Protein AF-A0ABD4UQL3-F1 (afdb_monomer)

Organism: NCBI:txid95486

Secondary structure (DSSP, 8-state):
--TTTS--TT--HHHHHHHHTTSPBGGGTSB-GGGGTTSHHHHHHHHHHHHHHHHT---

Sequence (59 aa):
MVNDSGEPEGFDAKRWLCTWLQEEVPSLGWRKPVIYLDSTDGEELVITTLMSMQSGAYR

InterPro domains:
  IPR024467 Antitoxin Xre/MbcA/ParS-like, toxin-binding domain [PF09722] (12-56)

Mean predicted aligned error: 7.48 Å

pLDDT: mean 78.38, std 14.95, range [49.25, 92.25]

Radius of gyration: 12.09 Å; Cα contacts (8 Å, |Δi|>4): 40; chains: 1; bounding box: 28×19×31 Å

Structure (mmCIF, N/CA/C/O backbone):
data_AF-A0ABD4UQL3-F1
#
_entry.id   AF-A0ABD4UQL3-F1
#
loop_
_atom_site.group_PDB
_atom_site.id
_atom_site.type_symbol
_atom_site.label_atom_id
_atom_site.label_alt_id
_atom_site.label_comp_id
_atom_site.label_asym_id
_atom_site.label_entity_id
_atom_site.label_seq_id
_atom_site.pdbx_PDB_ins_code
_atom_site.Cartn_x
_atom_site.Cartn_y
_atom_site.Cartn_z
_atom_site.occupancy
_atom_site.B_iso_or_equiv
_atom_site.auth_seq_id
_atom_site.auth_comp_id
_atom_site.auth_asym_id
_atom_site.auth_atom_id
_atom_site.pdbx_PDB_model_num
ATOM 1 N N . MET A 1 1 ? 0.464 -4.769 12.533 1.00 55.91 1 MET A N 1
ATOM 2 C CA . MET A 1 1 ? 0.641 -3.333 12.215 1.00 55.91 1 MET A CA 1
ATOM 3 C C . MET A 1 1 ? -0.226 -2.424 13.090 1.00 55.91 1 MET A C 1
ATOM 5 O O . MET A 1 1 ? 0.345 -1.5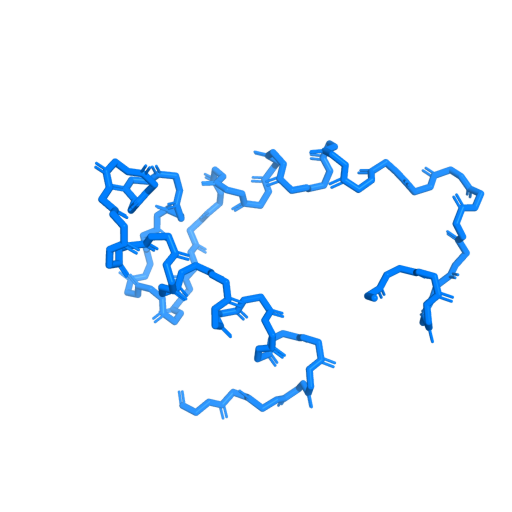77 13.746 1.00 55.91 1 MET A O 1
ATOM 9 N N . VAL A 1 2 ? -1.550 -2.616 13.193 1.00 53.91 2 VAL A N 1
ATOM 10 C CA . VAL A 1 2 ? -2.401 -1.864 14.160 1.00 53.91 2 VAL A CA 1
ATOM 11 C C . VAL A 1 2 ? -2.641 -2.633 15.456 1.00 53.91 2 VAL A C 1
ATOM 13 O O . VAL A 1 2 ? -2.531 -2.067 16.531 1.00 53.91 2 VAL A O 1
ATOM 16 N N . ASN A 1 3 ? -2.845 -3.949 15.364 1.00 49.72 3 ASN A N 1
ATOM 17 C CA . ASN A 1 3 ? -3.035 -4.822 16.529 1.00 49.72 3 ASN A CA 1
ATOM 18 C C . ASN A 1 3 ? -1.771 -5.001 17.403 1.00 49.72 3 ASN A C 1
ATOM 20 O O . ASN A 1 3 ? -1.861 -5.529 18.502 1.00 49.72 3 ASN A O 1
ATOM 24 N N . ASP A 1 4 ? -0.604 -4.580 16.901 1.00 52.31 4 ASP A N 1
ATOM 25 C CA . ASP A 1 4 ? 0.702 -4.727 17.567 1.00 52.31 4 ASP A CA 1
ATOM 26 C C . ASP A 1 4 ? 1.256 -3.396 18.109 1.00 52.31 4 ASP A C 1
ATOM 28 O O . ASP A 1 4 ? 2.252 -3.392 18.827 1.00 52.31 4 ASP A O 1
ATOM 32 N N . SER A 1 5 ? 0.689 -2.240 17.729 1.00 50.31 5 SER A N 1
ATOM 33 C CA . SER A 1 5 ? 1.306 -0.929 18.026 1.00 50.31 5 SER A CA 1
ATOM 34 C C . SER A 1 5 ? 0.331 0.259 18.127 1.00 50.31 5 SER A C 1
ATOM 36 O O . SER A 1 5 ? 0.784 1.400 18.137 1.00 50.31 5 SER A O 1
ATOM 38 N N . GLY A 1 6 ? -0.988 0.041 18.213 1.00 55.41 6 GLY A N 1
ATOM 39 C CA . GLY A 1 6 ? -1.976 1.119 18.377 1.00 55.41 6 GLY A CA 1
ATOM 40 C C . GLY A 1 6 ? -3.277 0.666 19.047 1.00 55.41 6 GLY A C 1
ATOM 41 O O . GLY A 1 6 ? -3.457 -0.522 19.301 1.00 55.41 6 GLY A O 1
ATOM 42 N N . GLU A 1 7 ? -4.182 1.609 19.331 1.00 49.25 7 GLU A N 1
ATOM 43 C CA . GLU A 1 7 ? -5.559 1.315 19.757 1.00 49.25 7 GLU A CA 1
ATOM 44 C C . GLU A 1 7 ? -6.379 0.842 18.541 1.00 49.25 7 GLU A C 1
ATOM 46 O O . GLU A 1 7 ? -6.600 1.617 17.607 1.00 49.25 7 GLU A O 1
ATOM 51 N N . PRO A 1 8 ? -6.829 -0.426 18.501 1.00 56.38 8 PRO A N 1
ATOM 52 C CA . PRO A 1 8 ? -7.672 -0.923 17.416 1.00 56.38 8 PRO A CA 1
ATOM 53 C C . PRO A 1 8 ? -9.110 -0.386 17.504 1.00 56.38 8 PRO A C 1
ATOM 55 O O . PRO A 1 8 ? -9.855 -0.463 16.525 1.00 56.38 8 PRO A O 1
ATOM 58 N N . GLU A 1 9 ? -9.514 0.170 18.651 1.00 53.47 9 GLU A N 1
ATOM 59 C CA . GLU A 1 9 ? -10.818 0.806 18.815 1.00 53.47 9 GLU A CA 1
ATOM 60 C C . GLU A 1 9 ? -10.866 2.127 18.036 1.00 53.47 9 GLU A C 1
ATOM 62 O O . GLU A 1 9 ? -10.270 3.131 18.407 1.00 53.47 9 GLU A O 1
ATOM 67 N N . GLY A 1 10 ? -11.580 2.111 16.908 1.00 63.06 10 GLY A N 1
ATOM 68 C CA . GLY A 1 10 ? -11.788 3.287 16.059 1.00 63.06 10 GLY A CA 1
ATOM 69 C C . GLY A 1 10 ? -10.780 3.458 14.919 1.00 63.06 10 GLY A C 1
ATOM 70 O O . GLY A 1 10 ? -10.980 4.336 14.077 1.00 63.06 10 GLY A O 1
ATOM 71 N N . PHE A 1 11 ? -9.747 2.612 14.820 1.00 67.81 11 PHE A N 1
ATOM 72 C CA . PHE A 1 11 ? -8.828 2.644 13.682 1.00 67.81 11 PHE A CA 1
ATOM 73 C C . PHE A 1 11 ? -9.370 1.840 12.494 1.00 67.81 11 PHE A C 1
ATOM 75 O O . PHE A 1 11 ? -9.297 0.611 12.441 1.00 67.81 11 PHE A O 1
ATOM 82 N N . ASP A 1 12 ? -9.882 2.549 11.491 1.00 78.50 12 ASP A N 1
ATOM 83 C CA . ASP A 1 12 ? -10.305 1.944 10.232 1.00 78.50 12 ASP A CA 1
ATOM 84 C C . A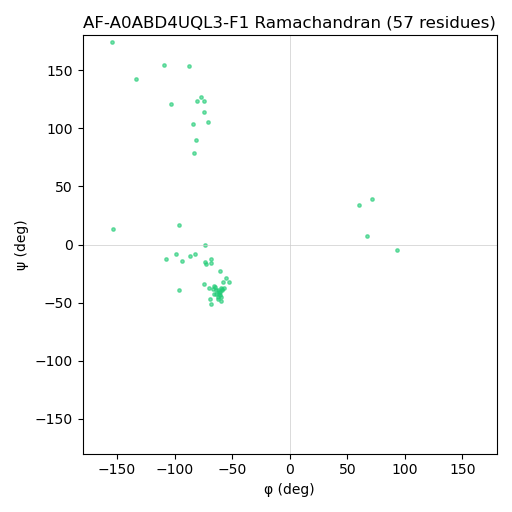SP A 1 12 ? -9.093 1.732 9.312 1.00 78.50 12 ASP A C 1
ATOM 86 O O . ASP A 1 12 ? -8.728 2.590 8.504 1.00 78.50 12 ASP A O 1
ATOM 90 N N . ALA A 1 13 ? -8.463 0.560 9.437 1.00 78.31 13 ALA A N 1
ATOM 91 C CA . ALA A 1 13 ? -7.313 0.172 8.623 1.00 78.31 13 ALA A CA 1
ATOM 92 C C . ALA A 1 13 ? -7.616 0.179 7.122 1.00 78.31 13 ALA A C 1
ATOM 94 O O . ALA A 1 13 ? -6.741 0.506 6.321 1.00 78.31 13 ALA A O 1
ATOM 95 N N . LYS A 1 14 ? -8.855 -0.137 6.732 1.00 79.81 14 LYS A N 1
ATOM 96 C CA . LYS A 1 14 ? -9.265 -0.114 5.330 1.00 79.81 14 LYS A CA 1
ATOM 97 C C . LYS A 1 14 ? -9.321 1.322 4.824 1.00 79.81 14 LYS A C 1
ATOM 99 O O . LYS A 1 14 ? -8.774 1.611 3.766 1.00 79.81 14 LYS A O 1
ATOM 104 N N . ARG A 1 15 ? -9.936 2.229 5.583 1.00 81.88 15 ARG A N 1
ATOM 105 C CA . ARG A 1 15 ? -10.002 3.655 5.244 1.00 81.88 15 ARG A CA 1
ATOM 106 C C . ARG A 1 15 ? -8.623 4.301 5.239 1.00 81.88 15 ARG A C 1
ATOM 108 O O . ARG A 1 15 ? -8.330 5.048 4.313 1.00 81.88 15 ARG A O 1
ATOM 115 N N . TRP A 1 16 ? -7.777 3.992 6.218 1.00 86.25 16 TRP A N 1
ATOM 116 C CA . TRP A 1 16 ? -6.392 4.457 6.248 1.00 86.25 16 TRP A CA 1
ATOM 117 C C . TRP A 1 16 ? -5.623 3.983 5.013 1.00 86.25 16 TRP A C 1
ATOM 119 O O . TRP A 1 16 ? -5.031 4.805 4.318 1.00 86.25 16 TRP A O 1
ATOM 129 N N . LEU A 1 17 ? -5.710 2.690 4.679 1.00 86.75 17 LEU A N 1
ATOM 130 C CA . LEU A 1 17 ? -5.046 2.131 3.504 1.00 86.75 17 LEU A CA 1
ATOM 131 C C . LEU A 1 17 ? -5.569 2.767 2.211 1.00 86.75 17 LEU A C 1
ATOM 133 O O . LEU A 1 17 ? -4.777 3.174 1.370 1.00 86.75 17 LEU A O 1
ATOM 137 N N . CYS A 1 18 ? -6.888 2.914 2.054 1.00 87.81 18 CYS A N 1
ATOM 138 C CA . CYS A 1 18 ? -7.480 3.565 0.885 1.00 87.81 18 CYS A CA 1
ATOM 139 C C . CYS A 1 18 ? -7.018 5.018 0.713 1.00 87.81 18 CYS A C 1
ATOM 141 O O . CYS A 1 18 ? -6.835 5.451 -0.424 1.00 87.81 18 CYS A O 1
ATOM 143 N N . THR A 1 19 ? -6.838 5.760 1.809 1.00 88.44 19 THR A N 1
ATOM 144 C CA . THR A 1 19 ? -6.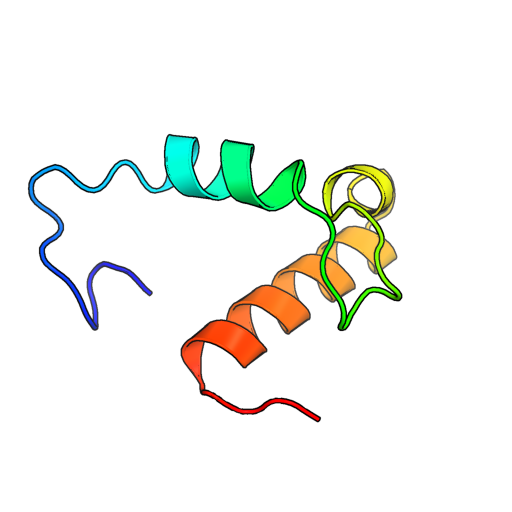270 7.113 1.773 1.00 88.44 19 THR A CA 1
ATOM 145 C C . THR A 1 19 ? -4.798 7.064 1.375 1.00 88.44 19 THR A C 1
ATOM 147 O O . THR A 1 19 ? -4.416 7.712 0.406 1.00 88.44 19 THR A O 1
ATOM 150 N N . TRP A 1 20 ? -3.995 6.236 2.047 1.00 90.12 20 TRP A N 1
ATOM 151 C CA . TRP A 1 20 ? -2.558 6.112 1.797 1.00 90.12 20 TRP A CA 1
ATOM 152 C C . TRP A 1 20 ? -2.238 5.704 0.352 1.00 90.12 20 TRP A C 1
ATOM 154 O O . TRP A 1 20 ? -1.337 6.258 -0.271 1.00 90.12 20 TRP A O 1
ATOM 164 N N . LEU A 1 21 ? -3.029 4.799 -0.233 1.00 91.00 21 LEU A N 1
ATOM 165 C CA . LEU A 1 21 ? -2.884 4.384 -1.632 1.00 91.00 21 LEU A CA 1
ATOM 166 C C . LEU A 1 21 ? -3.047 5.543 -2.635 1.00 91.00 21 LEU A C 1
ATOM 168 O O . LEU A 1 21 ? -2.574 5.438 -3.770 1.00 91.00 21 LEU A O 1
ATOM 172 N N . GLN A 1 22 ? -3.726 6.625 -2.244 1.00 91.62 22 GLN A N 1
ATOM 173 C CA . GLN A 1 22 ? -3.967 7.804 -3.078 1.00 91.62 22 GLN A CA 1
ATOM 174 C C . GLN A 1 22 ? -2.998 8.963 -2.811 1.00 91.62 22 GLN A C 1
ATOM 176 O O . GLN A 1 22 ? -3.010 9.934 -3.579 1.00 91.62 22 GLN A O 1
ATOM 181 N N . GLU A 1 23 ? -2.169 8.867 -1.773 1.00 89.56 23 GLU A N 1
ATOM 182 C CA . GLU A 1 23 ? -1.134 9.846 -1.443 1.00 89.56 23 GLU A CA 1
ATOM 183 C C . GLU A 1 23 ? 0.176 9.540 -2.178 1.00 89.56 23 GLU A C 1
ATOM 185 O O . GLU A 1 23 ? 0.452 8.407 -2.571 1.00 89.56 23 GLU A O 1
ATOM 190 N N . GLU A 1 24 ? 0.985 10.571 -2.413 1.00 89.00 24 GLU A N 1
ATOM 191 C CA . GLU A 1 24 ? 2.287 10.417 -3.061 1.00 89.00 24 GLU A CA 1
ATOM 192 C C . GLU A 1 24 ? 3.322 9.933 -2.046 1.00 89.00 24 GLU A C 1
ATOM 194 O O . GLU A 1 24 ? 3.550 10.571 -1.019 1.00 89.00 24 GLU A O 1
ATOM 199 N N . VAL A 1 25 ? 3.973 8.808 -2.342 1.00 87.69 25 VAL A N 1
ATOM 200 C CA . VAL A 1 25 ? 4.954 8.204 -1.437 1.00 87.69 25 VAL A CA 1
ATOM 201 C C . VAL A 1 25 ? 6.373 8.493 -1.946 1.00 87.69 25 VAL A C 1
ATOM 203 O O . VAL A 1 25 ? 6.715 8.079 -3.059 1.00 87.69 25 VAL A O 1
ATOM 206 N N . PRO A 1 26 ? 7.243 9.160 -1.157 1.00 85.75 26 PRO A N 1
ATOM 207 C CA . PRO A 1 26 ? 8.601 9.508 -1.586 1.00 85.75 26 PRO A CA 1
ATOM 208 C C . PRO A 1 26 ? 9.457 8.300 -1.981 1.00 85.75 26 PRO A C 1
ATOM 210 O O . PRO A 1 26 ? 10.171 8.362 -2.980 1.00 85.75 26 PRO A O 1
ATOM 213 N N . SER A 1 27 ? 9.341 7.177 -1.262 1.00 83.00 27 SER A N 1
ATOM 214 C CA . SER A 1 27 ? 10.068 5.934 -1.571 1.00 83.00 27 SER A CA 1
ATOM 215 C C . SER A 1 27 ? 9.602 5.254 -2.863 1.00 83.00 27 SER A C 1
ATOM 217 O O . SER A 1 27 ? 10.328 4.436 -3.416 1.00 83.00 27 SER A O 1
ATOM 219 N N . LEU A 1 28 ? 8.429 5.628 -3.384 1.00 85.56 28 LEU A N 1
ATOM 220 C CA . LEU A 1 28 ? 7.935 5.221 -4.702 1.00 85.56 28 LEU A CA 1
ATOM 221 C C . LEU A 1 28 ? 8.228 6.279 -5.780 1.00 85.56 28 LEU A C 1
ATOM 223 O O . LEU A 1 28 ? 7.622 6.273 -6.850 1.00 85.56 28 LEU A O 1
ATOM 227 N N . GLY A 1 29 ? 9.139 7.219 -5.507 1.00 87.88 29 GLY A N 1
ATOM 228 C CA . GLY A 1 29 ? 9.468 8.306 -6.426 1.00 87.88 29 GLY A CA 1
ATOM 229 C C . GLY A 1 29 ? 8.349 9.339 -6.542 1.00 87.88 29 GLY A C 1
ATOM 230 O O . GLY A 1 29 ? 8.077 9.808 -7.645 1.00 87.88 29 GLY A O 1
ATOM 231 N N . TRP A 1 30 ? 7.697 9.667 -5.420 1.00 88.56 30 TRP A N 1
ATOM 232 C CA . TRP A 1 30 ? 6.562 10.602 -5.350 1.00 88.56 30 TRP A CA 1
ATOM 233 C C . TRP A 1 30 ? 5.362 10.157 -6.185 1.00 88.56 30 TRP A C 1
ATOM 235 O O . TRP A 1 30 ? 4.636 10.963 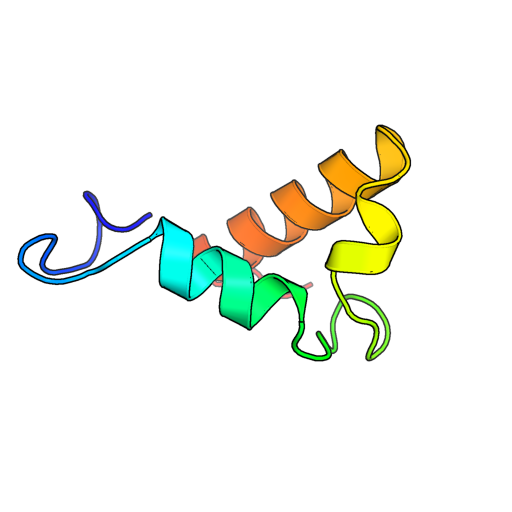-6.758 1.00 88.56 30 TRP A O 1
ATOM 245 N N . ARG A 1 31 ? 5.151 8.843 -6.267 1.00 89.69 31 ARG A N 1
ATOM 246 C CA . ARG A 1 31 ? 4.022 8.246 -6.978 1.00 89.69 31 ARG A CA 1
ATOM 247 C C . ARG A 1 31 ? 3.024 7.646 -6.005 1.00 89.69 31 ARG A C 1
ATOM 249 O O . ARG A 1 31 ? 3.367 7.268 -4.886 1.00 89.69 31 ARG A O 1
ATOM 256 N N . LYS A 1 32 ? 1.776 7.560 -6.463 1.00 91.38 32 LYS A N 1
ATOM 257 C CA . LYS A 1 32 ? 0.675 6.979 -5.697 1.00 91.38 32 LYS A CA 1
ATOM 258 C C . LYS A 1 32 ? 0.769 5.455 -5.722 1.00 91.38 32 LYS A C 1
ATOM 260 O O . LYS A 1 32 ? 0.788 4.908 -6.823 1.00 91.38 32 LYS A O 1
ATOM 265 N N . PRO A 1 33 ? 0.763 4.756 -4.576 1.00 91.12 33 PRO A N 1
ATOM 266 C CA . PRO A 1 33 ? 0.836 3.296 -4.533 1.00 91.12 33 PRO A CA 1
ATOM 267 C C . PRO A 1 33 ? -0.222 2.593 -5.398 1.00 91.12 33 PRO A C 1
ATOM 269 O O . PRO A 1 33 ? 0.062 1.554 -5.985 1.00 91.12 33 PRO A O 1
ATOM 272 N N . VAL A 1 34 ? -1.418 3.183 -5.543 1.00 92.25 34 VAL A N 1
ATOM 273 C CA . VAL A 1 34 ? -2.521 2.615 -6.342 1.00 92.25 34 VAL A CA 1
ATOM 274 C C . VAL A 1 34 ? -2.144 2.314 -7.796 1.00 92.25 34 VAL A C 1
ATOM 276 O O . VAL A 1 34 ? -2.697 1.389 -8.379 1.0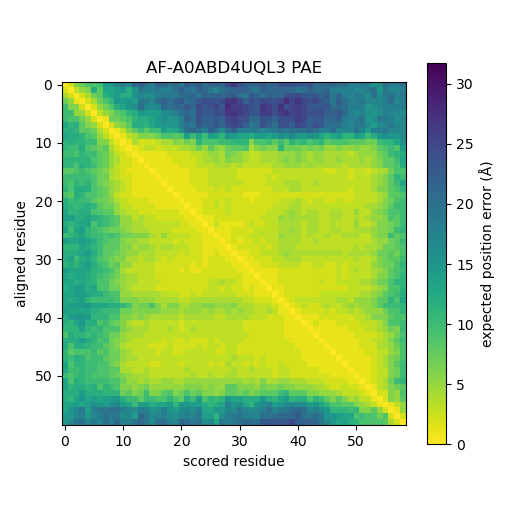0 92.25 34 VAL A O 1
ATOM 279 N N . ILE A 1 35 ? -1.188 3.042 -8.385 1.00 92.12 35 ILE A N 1
ATOM 280 C CA . ILE A 1 35 ? -0.788 2.826 -9.787 1.00 92.12 35 ILE A CA 1
ATOM 281 C C . ILE A 1 35 ? 0.028 1.540 -9.976 1.00 92.12 35 ILE A C 1
ATOM 283 O O . ILE A 1 35 ? 0.209 1.098 -11.105 1.00 92.12 35 ILE A O 1
ATOM 287 N N . TYR A 1 36 ? 0.560 0.977 -8.888 1.00 89.44 36 TYR A N 1
ATOM 288 C CA . TYR A 1 36 ? 1.379 -0.232 -8.904 1.00 89.44 36 TYR A CA 1
ATOM 289 C C . TYR A 1 36 ? 0.547 -1.498 -8.666 1.00 89.44 36 TYR A C 1
ATOM 291 O O . TYR A 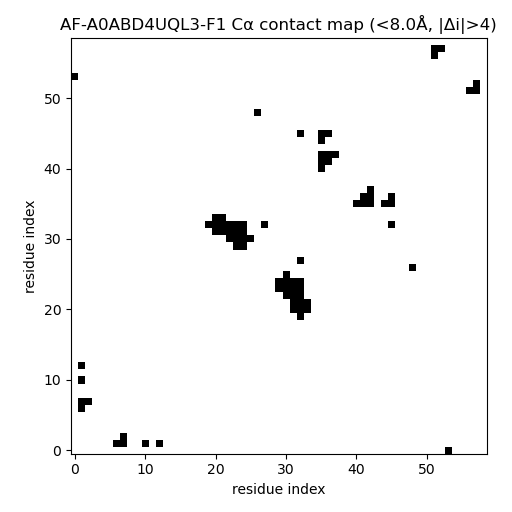1 36 ? 1.014 -2.588 -8.965 1.00 89.44 36 TYR A O 1
ATOM 299 N N . LEU A 1 37 ? -0.698 -1.367 -8.196 1.00 88.94 37 LEU A N 1
ATOM 300 C CA . LEU A 1 37 ? -1.569 -2.506 -7.873 1.00 88.94 37 LEU A CA 1
ATOM 301 C C . LEU A 1 37 ? -2.134 -3.240 -9.105 1.00 88.94 37 LEU A C 1
ATOM 303 O O . LEU A 1 37 ? -2.879 -4.199 -8.949 1.00 88.94 37 LEU A O 1
ATOM 307 N N . ASP A 1 38 ? -1.806 -2.796 -10.321 1.00 90.06 38 ASP A N 1
ATOM 308 C CA . ASP A 1 38 ? -2.210 -3.455 -11.575 1.00 90.06 38 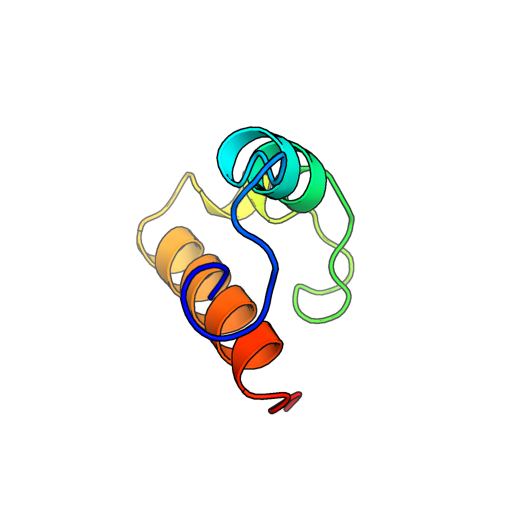ASP A CA 1
ATOM 309 C C . ASP A 1 38 ? -1.285 -4.633 -11.956 1.00 90.06 38 ASP A C 1
ATOM 311 O O . ASP A 1 38 ? -1.557 -5.382 -12.891 1.00 90.06 38 ASP A O 1
ATOM 315 N N . SER A 1 39 ? -0.171 -4.807 -11.237 1.00 91.62 39 SER A N 1
ATOM 316 C CA . SER A 1 39 ? 0.819 -5.862 -11.465 1.00 91.62 39 SER A CA 1
ATOM 317 C C . SER A 1 39 ? 1.211 -6.533 -10.154 1.00 91.62 39 SER A C 1
ATOM 319 O O . SER A 1 39 ? 1.423 -5.853 -9.154 1.00 91.62 39 SER A O 1
ATOM 321 N N . THR A 1 40 ? 1.418 -7.850 -10.186 1.00 87.75 40 THR A N 1
ATOM 322 C CA . THR A 1 40 ? 1.917 -8.627 -9.041 1.00 87.75 40 THR A CA 1
ATOM 323 C C . THR A 1 40 ? 3.271 -8.117 -8.530 1.00 87.75 40 THR A C 1
ATOM 325 O O . THR A 1 40 ? 3.475 -8.043 -7.320 1.00 87.75 40 THR A O 1
ATOM 328 N N . ASP A 1 41 ? 4.174 -7.684 -9.419 1.00 88.88 41 ASP A N 1
ATOM 329 C CA . ASP A 1 41 ? 5.453 -7.073 -9.018 1.00 88.88 41 ASP A CA 1
ATOM 330 C C . ASP A 1 41 ? 5.239 -5.729 -8.300 1.00 88.88 41 ASP A C 1
ATOM 332 O O . ASP A 1 41 ? 5.952 -5.367 -7.362 1.00 88.88 41 ASP A O 1
ATOM 336 N N . GLY A 1 42 ? 4.237 -4.964 -8.738 1.00 89.38 42 GLY A N 1
ATOM 337 C CA . GLY A 1 42 ? 3.897 -3.685 -8.127 1.00 89.38 42 GLY A CA 1
ATOM 338 C C . GLY A 1 42 ? 3.176 -3.845 -6.786 1.00 89.38 42 GLY A C 1
ATOM 339 O O . GLY A 1 42 ? 3.428 -3.069 -5.864 1.00 89.38 42 GLY A O 1
ATOM 340 N N . GLU A 1 43 ? 2.352 -4.880 -6.629 1.00 89.81 43 GLU A N 1
ATOM 341 C CA . GLU A 1 43 ? 1.767 -5.262 -5.341 1.00 89.81 43 GLU A CA 1
ATOM 342 C C . GLU A 1 43 ? 2.856 -5.606 -4.314 1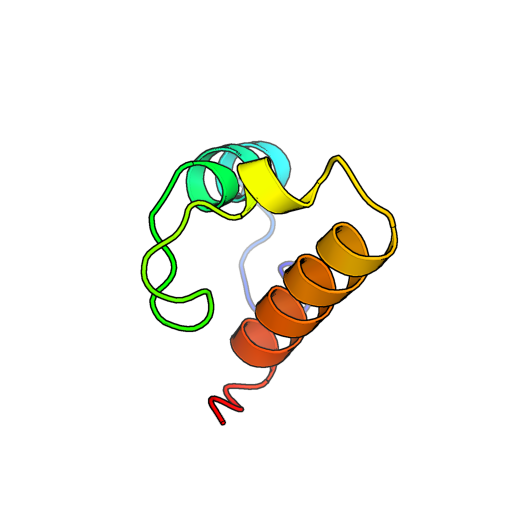.00 89.81 43 GLU A C 1
ATOM 344 O O . GLU A 1 43 ? 2.816 -5.101 -3.189 1.00 89.81 43 GLU A O 1
ATOM 349 N N . GLU A 1 44 ? 3.871 -6.389 -4.696 1.00 91.19 44 GLU A N 1
ATOM 350 C CA . GLU A 1 44 ? 4.992 -6.733 -3.809 1.00 91.19 44 GLU A CA 1
ATOM 351 C C . GLU A 1 44 ? 5.779 -5.488 -3.365 1.00 91.19 44 GLU A C 1
ATOM 353 O O . GLU A 1 44 ? 6.126 -5.342 -2.186 1.00 91.19 44 GLU A O 1
ATOM 358 N N . LEU A 1 45 ? 6.000 -4.540 -4.281 1.00 89.69 45 LEU A N 1
ATOM 359 C CA . LEU A 1 45 ? 6.654 -3.264 -3.985 1.00 89.69 45 LEU A CA 1
ATOM 360 C C . LEU A 1 45 ? 5.871 -2.447 -2.943 1.00 89.69 45 LEU A C 1
ATOM 362 O O . LEU A 1 45 ? 6.454 -1.890 -2.004 1.00 89.69 45 LEU A O 1
ATOM 366 N N . VAL A 1 46 ? 4.544 -2.386 -3.083 1.00 89.56 46 VAL A N 1
ATOM 367 C CA . VAL A 1 46 ? 3.655 -1.687 -2.145 1.00 89.56 46 VAL A CA 1
ATOM 368 C C . VAL A 1 46 ? 3.663 -2.369 -0.771 1.00 89.56 46 VAL A C 1
ATOM 370 O O . VAL A 1 46 ? 3.776 -1.683 0.248 1.00 89.56 46 VAL A O 1
ATOM 373 N N . ILE A 1 47 ? 3.623 -3.704 -0.724 1.00 88.38 47 ILE A N 1
ATOM 374 C CA . ILE A 1 47 ? 3.701 -4.490 0.520 1.00 88.38 47 ILE A CA 1
ATOM 375 C C . ILE A 1 47 ? 5.036 -4.256 1.232 1.00 88.38 47 ILE A C 1
ATOM 377 O O . ILE A 1 47 ? 5.055 -3.980 2.433 1.00 88.38 47 ILE A O 1
ATOM 381 N N . THR A 1 48 ? 6.149 -4.310 0.501 1.00 88.12 48 THR A N 1
ATOM 382 C CA . THR A 1 48 ? 7.490 -4.067 1.051 1.00 88.12 48 THR A CA 1
ATOM 383 C C . THR A 1 48 ? 7.599 -2.658 1.626 1.00 88.12 48 THR A C 1
ATOM 385 O O . THR A 1 48 ? 8.110 -2.473 2.729 1.00 88.12 48 THR A O 1
ATOM 388 N N . THR A 1 49 ? 7.034 -1.666 0.935 1.00 88.12 49 THR A N 1
ATOM 389 C CA . THR A 1 49 ? 6.994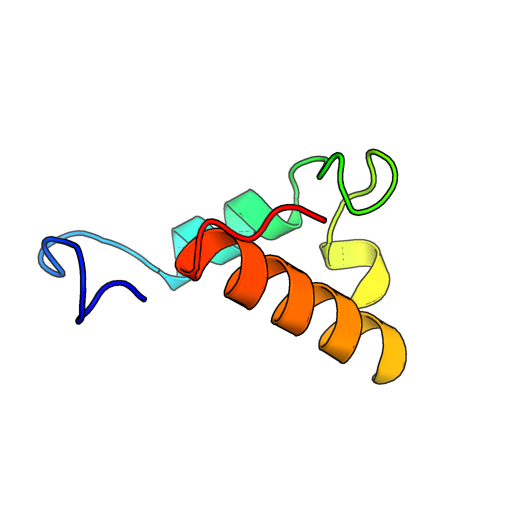 -0.278 1.415 1.00 88.12 49 THR A CA 1
ATOM 390 C C . THR A 1 49 ? 6.212 -0.152 2.728 1.00 88.12 49 THR A C 1
ATOM 392 O O . THR A 1 49 ? 6.677 0.509 3.659 1.00 88.12 49 THR A O 1
ATOM 395 N N . LEU A 1 50 ? 5.063 -0.824 2.852 1.00 86.00 50 LEU A N 1
ATOM 396 C CA . LEU A 1 50 ? 4.286 -0.860 4.099 1.00 86.00 50 LEU A CA 1
ATOM 397 C C . LEU A 1 50 ? 5.053 -1.552 5.240 1.00 86.00 50 LEU A C 1
ATOM 399 O O . LEU A 1 50 ? 5.027 -1.080 6.377 1.00 86.00 50 LEU A O 1
ATOM 403 N N . MET A 1 51 ? 5.789 -2.629 4.950 1.00 83.25 51 MET A N 1
ATOM 404 C CA . MET A 1 51 ? 6.633 -3.320 5.937 1.00 83.25 51 MET A CA 1
ATOM 405 C C . MET A 1 51 ? 7.810 -2.451 6.410 1.00 83.25 51 MET A C 1
ATOM 407 O O . MET A 1 51 ? 8.142 -2.433 7.601 1.00 83.25 51 MET A O 1
ATOM 411 N N . SER A 1 52 ? 8.417 -1.677 5.508 1.00 80.62 52 SER A N 1
ATOM 412 C CA . SER A 1 52 ? 9.430 -0.672 5.850 1.00 80.62 52 SER A CA 1
ATOM 413 C C . SER A 1 52 ? 8.869 0.423 6.761 1.00 80.62 52 SER A C 1
ATOM 415 O O . SER A 1 52 ? 9.531 0.812 7.722 1.00 80.62 52 SER A O 1
ATOM 417 N N . MET A 1 53 ? 7.626 0.868 6.534 1.00 76.19 53 MET A N 1
ATOM 418 C CA . MET A 1 53 ? 6.952 1.829 7.420 1.00 76.19 53 MET A CA 1
ATOM 419 C C . MET A 1 53 ? 6.701 1.254 8.820 1.00 76.19 53 MET A C 1
ATOM 421 O O . MET A 1 53 ? 6.842 1.979 9.802 1.00 76.19 53 MET A O 1
ATOM 425 N N . GLN A 1 54 ? 6.382 -0.040 8.936 1.00 70.12 54 GLN A N 1
ATOM 426 C CA . GLN A 1 54 ? 6.200 -0.701 10.234 1.00 70.12 54 GLN A CA 1
ATOM 427 C C . GLN A 1 54 ? 7.519 -0.881 11.002 1.00 70.12 54 GLN A C 1
ATOM 429 O O . GLN A 1 54 ? 7.542 -0.766 12.224 1.00 70.12 54 GLN A O 1
ATOM 434 N N . SER A 1 55 ? 8.613 -1.185 10.303 1.00 62.34 55 SER A N 1
ATOM 435 C CA . SER A 1 55 ? 9.920 -1.446 10.924 1.00 62.34 55 SER A CA 1
ATOM 436 C C . SER A 1 55 ? 10.753 -0.183 11.170 1.00 62.34 55 SER A C 1
ATOM 438 O O . SER A 1 55 ? 11.787 -0.257 11.831 1.00 62.34 55 SER A O 1
ATOM 440 N N . GLY A 1 56 ? 10.339 0.970 10.630 1.00 58.00 56 GLY A N 1
ATOM 441 C CA . GLY A 1 56 ? 11.143 2.197 10.620 1.00 58.00 56 GLY A CA 1
ATOM 442 C C . GLY A 1 56 ? 12.393 2.098 9.735 1.00 58.00 56 GLY A C 1
ATOM 443 O O . GLY A 1 56 ? 13.222 3.009 9.735 1.00 58.00 56 GLY A O 1
ATOM 444 N N . ALA A 1 57 ? 12.541 1.007 8.979 1.00 55.41 57 ALA A N 1
ATOM 445 C CA . ALA A 1 57 ? 13.651 0.777 8.070 1.00 55.41 57 ALA A CA 1
ATOM 446 C C . ALA A 1 57 ? 13.372 1.479 6.736 1.00 55.41 57 ALA A C 1
ATOM 448 O O . ALA A 1 57 ? 12.955 0.863 5.753 1.00 55.41 57 ALA A O 1
ATOM 449 N N . TYR A 1 58 ? 13.594 2.790 6.713 1.00 50.44 58 TYR A N 1
ATOM 450 C CA . TYR A 1 58 ? 13.756 3.524 5.463 1.00 50.44 58 TYR A CA 1
ATOM 451 C C . TYR A 1 58 ? 15.140 3.190 4.896 1.00 50.44 58 TYR A C 1
ATOM 453 O O . TYR A 1 58 ? 16.145 3.354 5.591 1.00 50.44 58 TYR A O 1
ATOM 461 N N . ARG A 1 59 ? 15.194 2.688 3.662 1.00 49.47 59 ARG A N 1
ATOM 462 C CA . ARG A 1 59 ? 16.437 2.469 2.919 1.00 49.47 59 ARG A CA 1
ATOM 463 C C . ARG A 1 59 ? 16.454 3.329 1.670 1.00 49.47 59 ARG A C 1
ATOM 465 O O . ARG A 1 59 ? 15.372 3.463 1.060 1.00 49.47 59 ARG A O 1
#

Nearest PDB structures (foldseek):
  6d0i-assembly2_D  TM=9.647E-01  e=1.011E-05  Sphingobium sp. YBL2
  6gw6-assembly1_F  TM=7.694E-01  e=1.285E+00  Pseudomonas putida KT2440
  6fkg-assembly1_C  TM=7.737E-01  e=2.338E+00  Mycobacterium tuberculosis H37Rv

Foldseek 3Di:
DDVVPHDPVPDPPVVVVVVQQQFQDVVVVRDRLVVLVVDPVSVVVSVVVVVCVVVVPDD

Solvent-accessible surface area (backbone atoms only — not comparable to full-atom values): 3604 Å² total; per-residue (Å²): 115,50,90,77,74,55,72,63,83,85,58,55,63,66,61,52,48,61,51,54,32,69,36,65,34,70,93,64,74,59,33,40,52,57,77,30,61,84,38,74,72,33,40,52,52,49,51,51,52,54,52,26,65,73,68,69,56,81,129